Protein AF-A0A847PEM2-F1 (afdb_monomer_lite)

Foldseek 3Di:
DDDDDDDDDDDDDDDQADPVRRHHQADPVLPPDRDPVRSCCVPPVVVVQWDFDADPVRHGPDIDD

Radius of gyration: 18.04 Å; chains: 1; bounding box: 47×18×53 Å

Secondary structure (DSSP, 8-state):
-----------------BTTTTBPPP-GGGTTSSSHHHHHIIIIIGGGS-EEEE-TTS-EEEEE-

pLDDT: mean 94.01, std 4.1, range [77.94, 98.06]

Structure (mmCIF, N/CA/C/O backbone):
data_AF-A0A847PEM2-F1
#
_entry.id   AF-A0A847PEM2-F1
#
loop_
_atom_site.group_PDB
_atom_site.id
_atom_site.type_symbol
_atom_site.label_atom_id
_atom_site.label_alt_id
_atom_site.label_comp_id
_atom_site.label_asym_id
_atom_site.label_entity_id
_atom_site.label_seq_id
_atom_site.pdbx_PDB_ins_code
_atom_site.Cartn_x
_atom_site.Cartn_y
_atom_site.Cartn_z
_atom_site.occupancy
_atom_site.B_iso_or_equiv
_atom_site.auth_seq_id
_atom_site.auth_comp_id
_atom_site.auth_asym_id
_atom_site.auth_atom_id
_atom_site.pdbx_PDB_model_num
ATOM 1 N N . MET A 1 1 ? -32.374 9.443 20.993 1.00 79.56 1 MET A N 1
ATOM 2 C CA . MET A 1 1 ? -32.155 9.754 19.562 1.00 79.56 1 MET A CA 1
ATOM 3 C C . MET A 1 1 ? -31.187 8.731 18.987 1.00 79.56 1 MET A C 1
ATOM 5 O O . MET A 1 1 ? -30.171 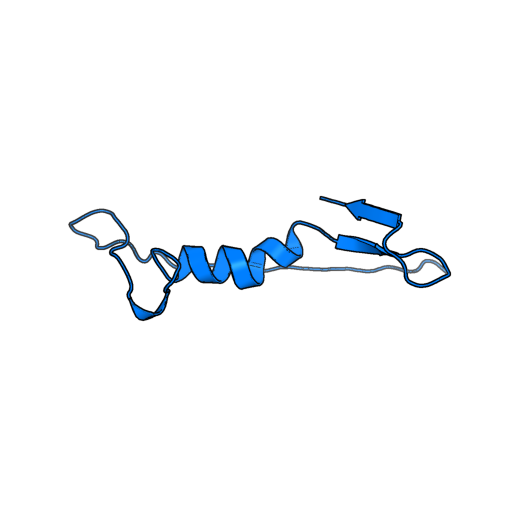8.494 19.636 1.00 79.56 1 MET A O 1
ATOM 9 N N . PRO A 1 2 ? -31.484 8.098 17.842 1.00 85.12 2 PRO A N 1
ATOM 10 C CA . PRO A 1 2 ? -30.526 7.217 17.184 1.00 85.12 2 PRO A CA 1
ATOM 11 C C . PRO A 1 2 ? -29.327 8.028 16.674 1.00 85.12 2 PRO A C 1
ATOM 13 O O . PRO A 1 2 ? -29.490 9.136 16.163 1.00 85.12 2 PRO A O 1
ATOM 16 N N . ARG A 1 3 ? -28.121 7.485 16.861 1.00 90.94 3 ARG A N 1
ATOM 17 C CA . ARG A 1 3 ? -26.865 8.046 16.353 1.00 90.94 3 ARG A CA 1
ATOM 18 C C . ARG A 1 3 ? -26.369 7.137 15.239 1.00 90.94 3 ARG A C 1
ATOM 20 O O . ARG A 1 3 ? -26.270 5.933 15.449 1.00 90.94 3 ARG A O 1
ATOM 27 N N . TYR A 1 4 ? -26.070 7.717 14.085 1.00 94.75 4 TYR A N 1
ATOM 28 C CA . TYR A 1 4 ? -25.584 6.993 12.916 1.00 94.75 4 TYR A CA 1
ATOM 29 C C . TYR A 1 4 ? -24.182 7.474 12.568 1.00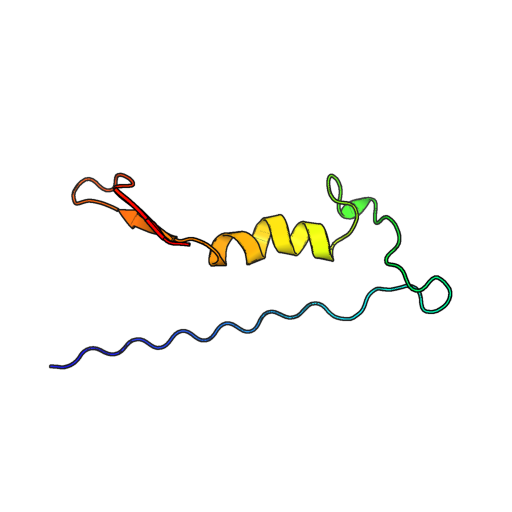 94.75 4 TYR A C 1
ATOM 31 O O . TYR A 1 4 ? -23.888 8.665 12.678 1.00 94.75 4 TYR A O 1
ATOM 39 N N . ILE A 1 5 ? -23.334 6.543 12.140 1.00 93.00 5 ILE A N 1
ATOM 40 C CA . ILE A 1 5 ? -22.009 6.824 11.597 1.00 93.00 5 ILE A CA 1
ATOM 41 C C . ILE A 1 5 ? -21.860 6.065 10.279 1.00 93.00 5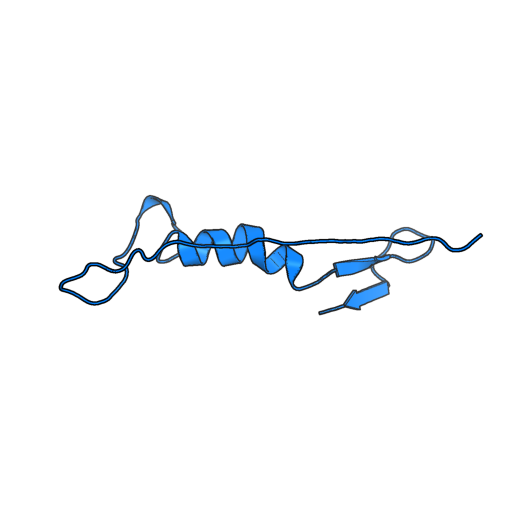 ILE A C 1
ATOM 43 O O . ILE A 1 5 ? -22.248 4.902 10.183 1.00 93.00 5 ILE A O 1
ATOM 47 N N . CYS A 1 6 ? -21.335 6.739 9.260 1.00 95.25 6 CYS A N 1
ATOM 48 C CA . CYS A 1 6 ? -20.997 6.153 7.970 1.00 95.25 6 CYS A CA 1
ATOM 49 C C . CYS A 1 6 ? -19.515 6.409 7.714 1.00 95.25 6 CYS A C 1
ATOM 51 O O . CYS A 1 6 ? -19.052 7.541 7.859 1.00 95.25 6 CYS A O 1
ATOM 53 N N . VAL A 1 7 ? -18.786 5.359 7.344 1.00 89.25 7 VAL A N 1
ATOM 54 C CA . VAL A 1 7 ? -17.379 5.437 6.953 1.00 89.25 7 VAL A CA 1
ATOM 55 C C . VAL A 1 7 ? -17.254 4.781 5.584 1.00 89.25 7 VAL A C 1
ATOM 57 O O . VAL A 1 7 ? -17.622 3.621 5.418 1.00 89.25 7 VAL A O 1
ATOM 60 N N . HIS A 1 8 ? -16.755 5.528 4.602 1.00 93.88 8 HIS A N 1
ATOM 61 C CA . HIS A 1 8 ? -16.472 5.030 3.260 1.00 93.88 8 HIS A CA 1
ATOM 62 C C . HIS A 1 8 ? -14.973 5.158 2.990 1.00 93.88 8 HIS A C 1
ATOM 64 O O . HIS A 1 8 ? -14.431 6.261 3.046 1.00 93.88 8 HIS A O 1
ATOM 70 N N . GLY A 1 9 ? -14.311 4.036 2.707 1.00 89.62 9 GLY A N 1
ATOM 71 C CA . GLY A 1 9 ? -12.901 3.997 2.329 1.00 89.62 9 GLY A CA 1
ATOM 72 C C . GLY A 1 9 ? -12.748 3.613 0.862 1.00 89.62 9 GLY A C 1
ATOM 73 O O . GLY A 1 9 ? -13.196 2.541 0.462 1.00 89.62 9 GLY A O 1
ATOM 74 N N . HIS A 1 10 ? -12.103 4.471 0.073 1.00 92.50 10 HIS A N 1
ATOM 75 C CA . HIS A 1 10 ? -11.725 4.180 -1.308 1.00 92.50 10 HIS A CA 1
ATOM 76 C C . HIS A 1 10 ? -10.199 4.103 -1.403 1.00 92.50 10 HIS A C 1
ATOM 78 O O . HIS A 1 10 ? -9.514 5.119 -1.293 1.00 92.50 10 HIS A O 1
ATOM 84 N N . PHE A 1 11 ? -9.673 2.894 -1.586 1.00 92.00 11 PHE A N 1
ATOM 85 C CA . PHE A 1 11 ? -8.241 2.627 -1.696 1.00 92.00 11 PHE A CA 1
ATOM 86 C C . PHE A 1 11 ? -7.970 1.981 -3.048 1.00 92.00 11 PHE A C 1
ATOM 88 O O . PHE A 1 11 ? -8.598 0.984 -3.399 1.00 92.00 11 PHE A O 1
ATOM 95 N N . TYR A 1 12 ? -7.055 2.563 -3.814 1.00 93.75 12 TYR A N 1
ATOM 96 C CA . TYR A 1 12 ? -6.734 2.103 -5.156 1.00 93.75 12 TYR A CA 1
ATOM 97 C C . TYR A 1 12 ? -5.263 2.370 -5.454 1.00 93.75 12 TYR A C 1
ATOM 99 O O . TYR A 1 12 ? -4.760 3.472 -5.226 1.00 93.75 12 TYR A O 1
ATOM 107 N N . GLN A 1 13 ? -4.594 1.355 -5.991 1.00 94.69 13 GLN A N 1
ATOM 108 C CA . GLN A 1 13 ? -3.273 1.461 -6.591 1.00 94.69 13 GLN A CA 1
ATOM 109 C C . GLN A 1 13 ? -3.423 1.101 -8.073 1.00 94.69 13 GLN A C 1
ATOM 111 O O . GLN A 1 13 ? -3.947 0.027 -8.368 1.00 94.69 13 GLN A O 1
ATOM 116 N N . PRO A 1 14 ? -3.022 1.976 -9.011 1.00 94.25 14 PRO A N 1
ATOM 117 C CA . PRO A 1 14 ? -3.086 1.648 -10.430 1.00 94.25 14 PRO A CA 1
ATOM 118 C C . PRO A 1 14 ? -2.117 0.510 -10.781 1.00 94.25 14 PRO A C 1
ATOM 120 O O . PRO A 1 14 ? -1.135 0.329 -10.056 1.00 94.25 14 PRO A O 1
ATOM 123 N N . PRO A 1 15 ? -2.341 -0.216 -11.895 1.00 93.62 15 PRO A N 1
ATOM 124 C CA . PRO A 1 15 ? -1.357 -1.153 -12.434 1.00 93.62 15 PRO A CA 1
ATOM 125 C C . PRO A 1 15 ? 0.004 -0.471 -12.615 1.00 93.62 15 PRO A C 1
ATOM 127 O O . PRO A 1 15 ? 0.083 0.660 -13.104 1.00 93.62 15 PRO A O 1
ATOM 130 N N . ARG A 1 16 ? 1.074 -1.139 -12.180 1.00 92.44 16 ARG A N 1
ATOM 131 C CA . ARG A 1 16 ? 2.468 -0.642 -12.255 1.00 92.44 16 ARG A CA 1
ATOM 132 C C . ARG A 1 16 ? 3.411 -1.651 -12.895 1.00 92.44 16 ARG A C 1
ATOM 134 O O . ARG A 1 16 ? 4.616 -1.412 -12.947 1.00 92.44 16 ARG A O 1
ATOM 141 N N . GLU A 1 17 ? 2.876 -2.786 -13.319 1.00 96.38 17 GLU A N 1
ATOM 142 C CA . GLU A 1 17 ? 3.600 -3.848 -13.979 1.00 96.38 17 GLU A CA 1
ATOM 143 C C . GLU A 1 17 ? 4.175 -3.335 -15.296 1.00 96.38 17 GLU A C 1
ATOM 145 O O . GLU A 1 17 ? 3.515 -2.643 -16.074 1.00 96.38 17 GLU A O 1
ATOM 150 N N . ASN A 1 18 ? 5.425 -3.696 -15.558 1.00 95.69 18 ASN A N 1
ATOM 151 C CA . ASN A 1 18 ? 6.010 -3.510 -16.869 1.00 95.69 18 ASN A CA 1
ATOM 152 C C . ASN A 1 18 ? 5.252 -4.413 -17.865 1.00 95.69 18 ASN A C 1
ATOM 154 O O . ASN A 1 18 ? 5.187 -5.623 -17.635 1.00 95.69 18 ASN A O 1
ATOM 158 N N . PRO A 1 19 ? 4.702 -3.880 -18.972 1.00 95.38 19 PRO A N 1
ATOM 159 C CA . PRO A 1 19 ? 3.806 -4.642 -19.843 1.00 95.38 19 PRO A CA 1
ATOM 160 C C . PRO A 1 19 ? 4.508 -5.751 -20.640 1.00 95.38 19 PRO A C 1
ATOM 162 O O . PRO A 1 19 ? 3.830 -6.595 -21.214 1.00 95.38 19 PRO A O 1
ATOM 165 N N . TRP A 1 20 ? 5.844 -5.774 -20.679 1.00 96.62 20 TRP A N 1
ATOM 166 C CA . TRP A 1 20 ? 6.614 -6.860 -21.296 1.00 96.62 20 TRP A CA 1
ATOM 167 C C . TRP A 1 20 ? 7.069 -7.917 -20.295 1.00 96.62 20 TRP A C 1
ATOM 169 O O . TRP A 1 20 ? 7.243 -9.073 -20.664 1.00 96.62 20 TRP A O 1
ATOM 179 N N . LEU A 1 21 ? 7.315 -7.516 -19.047 1.00 95.50 21 LEU A N 1
ATOM 180 C CA . LEU A 1 21 ? 7.835 -8.408 -18.009 1.00 95.50 21 LEU A CA 1
ATOM 181 C C . LEU A 1 21 ? 6.736 -8.961 -17.098 1.00 95.50 21 LEU A C 1
ATOM 183 O O . LEU A 1 21 ? 7.030 -9.822 -16.272 1.00 95.50 21 LEU A O 1
ATOM 187 N N . GLU A 1 22 ? 5.518 -8.420 -17.206 1.00 94.94 22 GLU A N 1
ATOM 188 C CA . GLU A 1 22 ? 4.340 -8.760 -16.396 1.00 94.94 22 GLU A CA 1
ATOM 189 C C . GLU A 1 22 ? 4.628 -8.741 -14.887 1.00 94.94 22 GLU A C 1
ATOM 191 O O . GLU A 1 22 ? 4.073 -9.502 -14.097 1.00 94.94 22 GLU A O 1
ATOM 196 N N . ARG A 1 23 ? 5.539 -7.854 -14.477 1.00 95.56 23 ARG A N 1
ATOM 197 C CA . ARG A 1 23 ? 5.950 -7.690 -13.085 1.00 95.56 23 ARG A CA 1
ATOM 198 C C . ARG A 1 23 ? 6.238 -6.235 -12.775 1.00 95.56 23 ARG A C 1
ATOM 200 O O . ARG A 1 23 ? 6.683 -5.481 -13.643 1.00 95.56 23 ARG A O 1
ATOM 207 N N . VAL A 1 24 ? 6.029 -5.858 -11.520 1.00 96.75 24 VAL A N 1
ATOM 208 C CA . VAL A 1 24 ? 6.560 -4.603 -10.988 1.00 96.75 24 VAL A CA 1
ATOM 209 C C . VAL A 1 24 ? 8.060 -4.794 -10.781 1.00 96.75 24 VAL A C 1
ATOM 211 O O . VAL A 1 24 ? 8.492 -5.819 -10.260 1.00 96.75 24 VAL A O 1
ATOM 214 N N . GLU A 1 25 ? 8.863 -3.849 -11.248 1.00 96.56 25 GLU A N 1
ATOM 215 C CA . GLU A 1 25 ? 10.312 -3.867 -11.043 1.00 96.56 25 GLU A CA 1
ATOM 216 C C . GLU A 1 25 ? 10.673 -3.255 -9.682 1.00 96.56 25 GLU A C 1
ATOM 218 O O . GLU A 1 25 ? 9.859 -2.555 -9.074 1.00 96.56 25 GLU A O 1
ATOM 223 N N . LEU A 1 26 ? 11.900 -3.495 -9.210 1.00 97.38 26 LEU A N 1
ATOM 224 C CA . LEU A 1 26 ? 12.404 -2.880 -7.982 1.00 97.38 26 LEU A CA 1
ATOM 225 C C . LEU A 1 26 ? 12.395 -1.350 -8.118 1.00 97.38 26 LEU A C 1
ATOM 227 O O . LEU A 1 26 ? 12.927 -0.800 -9.082 1.00 97.38 26 LEU A O 1
ATOM 231 N N . GLN A 1 27 ? 11.831 -0.656 -7.131 1.00 96.69 27 GLN A N 1
ATOM 232 C CA . GLN A 1 27 ? 11.797 0.807 -7.084 1.00 96.69 27 GLN A CA 1
ATOM 233 C C . GLN A 1 27 ? 12.617 1.296 -5.891 1.00 96.69 27 GLN A C 1
ATOM 235 O O . GLN A 1 27 ? 12.140 1.282 -4.761 1.00 96.69 27 GLN A O 1
ATOM 240 N N . GLU A 1 28 ? 13.840 1.773 -6.135 1.00 97.69 28 GLU A N 1
ATOM 241 C CA . GLU A 1 28 ? 14.799 2.134 -5.073 1.00 97.69 28 GLU A CA 1
ATOM 242 C C . GLU A 1 28 ? 14.249 3.152 -4.060 1.00 97.69 28 GLU A C 1
ATOM 244 O O . GLU A 1 28 ? 14.504 3.050 -2.863 1.00 97.69 28 GLU A O 1
ATOM 249 N N . SER A 1 29 ? 13.428 4.106 -4.509 1.00 97.69 29 SER A N 1
ATOM 250 C CA . SER A 1 29 ? 12.804 5.105 -3.629 1.00 97.69 29 SER A CA 1
ATOM 251 C C . SER A 1 29 ? 11.717 4.539 -2.703 1.00 97.69 29 SER A C 1
ATOM 253 O O . SER A 1 29 ? 11.295 5.217 -1.762 1.00 97.69 29 SER A O 1
ATOM 255 N N . ALA A 1 30 ? 11.274 3.301 -2.935 1.00 97.88 30 ALA A N 1
ATOM 256 C CA . ALA A 1 30 ? 10.359 2.576 -2.063 1.00 97.88 30 ALA A CA 1
ATOM 257 C C . ALA A 1 30 ? 11.076 1.804 -0.942 1.00 97.88 30 ALA A C 1
ATOM 259 O O . ALA A 1 30 ? 10.393 1.219 -0.101 1.00 97.88 30 ALA A O 1
ATOM 260 N N . ALA A 1 31 ? 12.415 1.835 -0.884 1.00 97.31 31 ALA A N 1
ATOM 261 C CA . ALA A 1 31 ? 13.185 1.161 0.156 1.00 97.31 31 ALA A CA 1
ATOM 262 C C . ALA A 1 31 ? 12.639 1.469 1.572 1.00 97.31 31 ALA A C 1
ATOM 264 O O . ALA A 1 31 ? 12.282 2.616 1.863 1.00 97.31 31 ALA A O 1
ATOM 265 N N . PRO A 1 32 ? 12.564 0.460 2.462 1.00 96.94 32 PRO A N 1
ATOM 266 C CA . PRO A 1 32 ? 13.097 -0.902 2.312 1.00 96.94 32 PRO A CA 1
ATOM 267 C C . PRO A 1 32 ? 12.198 -1.865 1.510 1.00 96.94 32 PRO A C 1
ATOM 269 O O . PRO A 1 32 ? 12.516 -3.046 1.402 1.00 96.94 32 PRO A O 1
ATOM 272 N N . TRP A 1 33 ? 11.074 -1.394 0.971 1.00 98.06 33 TRP A N 1
ATOM 273 C CA . TRP A 1 33 ? 10.123 -2.218 0.231 1.00 98.06 33 TRP A CA 1
ATOM 274 C C . TRP A 1 33 ? 10.546 -2.405 -1.225 1.00 98.06 33 TRP A C 1
ATOM 276 O O . TRP A 1 33 ? 11.234 -1.564 -1.800 1.00 98.06 33 TRP A O 1
ATOM 286 N N . HIS A 1 34 ? 10.094 -3.507 -1.826 1.00 97.88 34 HIS A N 1
ATOM 287 C CA . HIS A 1 34 ? 10.355 -3.817 -3.232 1.00 97.88 34 HIS A CA 1
ATOM 288 C C . HIS A 1 34 ? 9.811 -2.730 -4.180 1.00 97.88 34 HIS A C 1
ATOM 290 O O . HIS A 1 34 ? 10.472 -2.336 -5.138 1.00 97.88 34 HIS A O 1
ATOM 296 N N . ASP A 1 35 ? 8.616 -2.213 -3.899 1.00 97.88 35 ASP A N 1
ATOM 297 C CA . ASP A 1 35 ? 7.946 -1.217 -4.728 1.00 97.88 35 ASP A CA 1
ATOM 298 C C . ASP A 1 35 ? 7.015 -0.317 -3.901 1.00 97.88 35 ASP A C 1
ATOM 300 O O . ASP A 1 35 ? 6.732 -0.561 -2.721 1.00 97.88 35 ASP A O 1
ATOM 304 N N . TRP A 1 36 ? 6.525 0.749 -4.532 1.00 96.62 36 TRP A N 1
ATOM 305 C CA . TRP A 1 36 ? 5.620 1.708 -3.908 1.00 96.62 36 TRP A CA 1
ATOM 306 C C . TRP A 1 36 ? 4.274 1.104 -3.508 1.00 96.62 36 TRP A C 1
ATOM 308 O O . TRP A 1 36 ? 3.687 1.577 -2.535 1.00 96.62 36 TRP A O 1
ATOM 318 N N . ASN A 1 37 ? 3.785 0.070 -4.199 1.00 96.25 37 ASN A N 1
ATOM 319 C CA . ASN A 1 37 ? 2.533 -0.585 -3.819 1.00 96.25 37 ASN A CA 1
ATOM 320 C C . ASN A 1 37 ? 2.695 -1.277 -2.461 1.00 96.25 37 ASN A C 1
ATOM 322 O O . ASN A 1 37 ? 1.867 -1.085 -1.564 1.00 96.25 37 ASN A O 1
ATOM 326 N N . SER A 1 38 ? 3.808 -1.988 -2.279 1.00 96.50 38 SER A N 1
ATOM 327 C CA . SER A 1 38 ? 4.198 -2.629 -1.022 1.00 96.50 38 SER A CA 1
ATOM 328 C C . SER A 1 38 ? 4.398 -1.606 0.098 1.00 96.50 38 SER A C 1
ATOM 330 O O . SER A 1 38 ? 3.828 -1.757 1.179 1.00 96.50 38 SER A O 1
ATOM 332 N N . ARG A 1 39 ? 5.130 -0.516 -0.173 1.00 97.19 39 ARG A N 1
ATOM 333 C CA . ARG A 1 39 ? 5.367 0.550 0.812 1.00 97.19 39 ARG A CA 1
ATOM 334 C C . ARG A 1 39 ? 4.076 1.213 1.278 1.00 97.19 39 ARG A C 1
ATO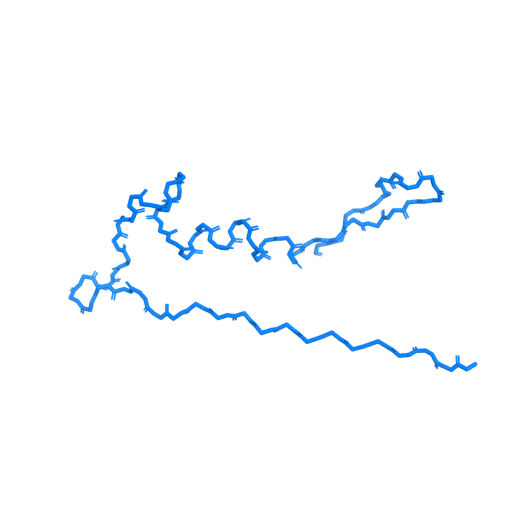M 336 O O . ARG A 1 39 ? 3.839 1.314 2.477 1.00 97.19 39 ARG A O 1
ATOM 343 N N . ILE A 1 40 ? 3.227 1.642 0.344 1.00 96.31 40 ILE A N 1
ATOM 344 C CA . ILE A 1 40 ? 1.947 2.295 0.660 1.00 96.31 40 ILE A CA 1
ATOM 345 C C . ILE A 1 40 ? 1.022 1.324 1.402 1.00 96.31 40 ILE A C 1
ATOM 347 O O . ILE A 1 40 ? 0.340 1.723 2.345 1.00 96.31 40 ILE A O 1
ATOM 351 N N . THR A 1 41 ? 1.013 0.043 1.027 1.00 95.12 41 THR A N 1
ATOM 352 C CA . THR A 1 41 ? 0.225 -0.966 1.743 1.00 95.12 41 THR A CA 1
ATOM 353 C C . THR A 1 41 ? 0.677 -1.077 3.195 1.00 95.12 41 THR A C 1
ATOM 355 O O . THR A 1 41 ? -0.158 -0.998 4.094 1.00 95.12 41 THR A O 1
ATOM 358 N N . ALA A 1 42 ? 1.984 -1.189 3.437 1.00 95.19 42 ALA A N 1
ATOM 359 C CA . ALA A 1 42 ? 2.537 -1.332 4.779 1.00 95.19 42 ALA A CA 1
ATOM 360 C C . ALA A 1 42 ? 2.394 -0.062 5.637 1.00 95.19 42 ALA A C 1
ATOM 362 O O . ALA A 1 42 ? 2.033 -0.144 6.810 1.00 95.19 42 ALA A O 1
ATOM 363 N N . GLU A 1 43 ? 2.663 1.113 5.068 1.00 94.25 43 GLU A N 1
ATOM 364 C CA . GLU A 1 43 ? 2.698 2.378 5.813 1.00 94.25 43 GLU A CA 1
ATOM 365 C C . GLU A 1 43 ? 1.316 3.037 5.939 1.00 94.25 43 GLU A C 1
ATOM 367 O O . GLU A 1 43 ? 1.058 3.730 6.924 1.00 94.25 43 GLU A O 1
ATOM 372 N N . CYS A 1 44 ? 0.410 2.822 4.978 1.00 92.88 44 CYS A N 1
ATOM 373 C CA . CYS A 1 44 ? -0.891 3.493 4.935 1.00 92.88 44 CYS A CA 1
ATOM 374 C C . CYS A 1 44 ? -2.064 2.529 5.128 1.00 92.88 44 CYS A C 1
ATOM 376 O O . CYS A 1 44 ? -2.875 2.726 6.031 1.00 92.88 44 CYS A O 1
ATOM 378 N N . TYR A 1 45 ? -2.193 1.500 4.288 1.00 92.69 45 TYR A N 1
ATOM 379 C CA . TYR A 1 45 ? -3.415 0.683 4.267 1.00 92.69 45 TYR A CA 1
ATOM 380 C C . TYR A 1 45 ? -3.499 -0.294 5.433 1.00 92.69 45 TYR A C 1
ATOM 382 O O . TYR A 1 45 ? -4.584 -0.496 5.974 1.00 92.69 45 TYR A O 1
ATOM 390 N N . LEU A 1 46 ? -2.365 -0.831 5.880 1.00 90.38 46 LEU A N 1
ATOM 391 C CA . LEU A 1 46 ? -2.303 -1.762 7.003 1.00 90.38 46 LEU A CA 1
ATOM 392 C C . LEU A 1 46 ? -2.841 -1.138 8.298 1.00 90.38 46 LEU A C 1
ATOM 394 O O . LEU A 1 46 ? -3.432 -1.819 9.122 1.00 90.38 46 LEU A O 1
ATOM 398 N N . ARG A 1 47 ? -2.726 0.182 8.473 1.00 85.69 47 ARG A N 1
ATOM 399 C CA . ARG A 1 47 ? -3.292 0.867 9.648 1.00 85.69 47 ARG A CA 1
ATOM 400 C C . ARG A 1 47 ? -4.819 0.867 9.670 1.00 85.69 47 ARG A C 1
ATOM 402 O O . ARG A 1 47 ? -5.388 1.051 10.737 1.00 85.69 47 ARG A O 1
ATOM 409 N N . ASN A 1 48 ? -5.464 0.643 8.527 1.00 89.38 48 ASN A N 1
ATOM 410 C CA . ASN A 1 48 ? -6.912 0.474 8.452 1.00 89.38 48 ASN A CA 1
ATOM 411 C C . ASN A 1 48 ? -7.346 -0.973 8.725 1.00 89.38 48 ASN A C 1
ATOM 413 O O . ASN A 1 48 ? -8.537 -1.200 8.909 1.00 89.38 48 ASN A O 1
ATOM 417 N N . SER A 1 49 ? -6.421 -1.943 8.740 1.00 88.62 49 SER A N 1
ATOM 418 C CA . SER A 1 49 ? -6.766 -3.351 8.965 1.00 88.62 49 SER A CA 1
ATOM 419 C C . SER A 1 49 ? -7.012 -3.672 10.431 1.00 88.62 49 SER A C 1
ATOM 421 O O . SER A 1 49 ? -7.582 -4.712 10.716 1.00 88.62 49 SER A O 1
ATOM 423 N N . ALA A 1 50 ? -6.560 -2.821 11.355 1.00 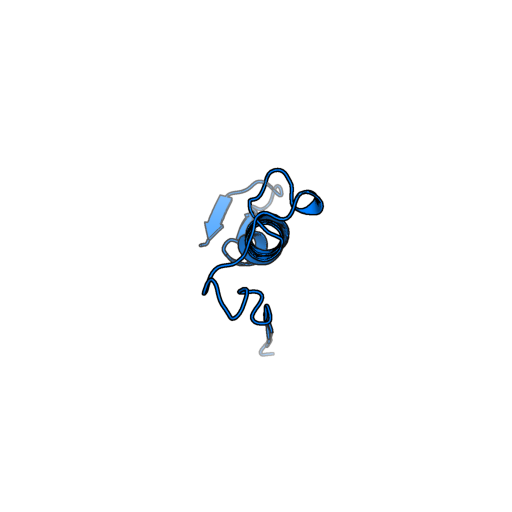90.69 50 ALA A N 1
ATOM 424 C CA . ALA A 1 50 ? -6.759 -3.048 12.773 1.00 90.69 50 ALA A CA 1
ATOM 425 C C . ALA A 1 50 ? -6.945 -1.739 13.539 1.00 90.69 50 ALA A C 1
ATOM 427 O O . ALA A 1 50 ? -6.270 -0.743 13.276 1.00 90.69 50 ALA A O 1
ATOM 428 N N . SER A 1 51 ? -7.821 -1.753 14.542 1.00 90.62 51 SER A N 1
ATOM 429 C CA . SER A 1 51 ? -8.040 -0.615 15.435 1.00 90.62 51 SER A CA 1
ATOM 430 C C . SER A 1 51 ? -7.820 -1.010 16.894 1.00 90.62 51 SER A C 1
ATOM 432 O O . SER A 1 51 ? -8.398 -2.002 17.354 1.00 90.62 51 SER A O 1
ATOM 434 N N . PRO A 1 52 ? -7.053 -0.222 17.670 1.00 92.56 52 PRO A N 1
ATOM 435 C CA . PRO A 1 52 ? -7.011 -0.387 19.112 1.00 92.56 52 PRO A CA 1
ATOM 436 C C . PRO A 1 52 ? -8.336 0.079 19.724 1.00 92.56 52 PRO A C 1
ATOM 438 O O . PRO A 1 52 ? -8.857 1.146 19.401 1.00 92.56 52 PRO A O 1
ATOM 441 N N . ILE A 1 53 ? -8.869 -0.715 20.643 1.00 94.69 53 ILE A N 1
ATOM 442 C CA . ILE A 1 53 ? -9.943 -0.332 21.554 1.00 94.69 53 ILE A CA 1
ATOM 443 C C . ILE A 1 53 ? -9.283 0.024 22.881 1.00 94.69 53 ILE A C 1
ATOM 445 O O . ILE A 1 53 ? -8.624 -0.821 23.495 1.00 94.69 53 ILE A O 1
ATOM 449 N N . LEU A 1 54 ? -9.447 1.275 23.307 1.00 97.19 54 LEU A N 1
ATOM 450 C CA . LEU A 1 54 ? -8.864 1.792 24.542 1.00 97.19 54 LEU A CA 1
ATOM 451 C C . LEU A 1 54 ? -9.803 1.571 25.737 1.00 97.19 54 LEU A C 1
ATOM 453 O O . LEU A 1 54 ? -11.025 1.534 25.579 1.00 97.19 54 LEU A O 1
ATOM 457 N N . ASP A 1 55 ? -9.234 1.403 26.927 1.00 96.69 55 ASP A N 1
ATOM 458 C CA . ASP A 1 55 ? -9.966 1.411 28.193 1.00 96.69 55 ASP A CA 1
ATOM 459 C C . ASP A 1 55 ? -10.179 2.837 28.737 1.00 96.69 55 ASP A C 1
ATOM 461 O O . ASP A 1 55 ? -9.814 3.836 28.117 1.00 96.69 55 ASP A O 1
ATOM 465 N N . GLU A 1 56 ? -10.770 2.931 29.928 1.00 97.50 56 GLU A N 1
ATOM 466 C CA . GLU A 1 56 ? -11.063 4.200 30.610 1.00 97.50 56 GLU A CA 1
ATOM 467 C C . GLU A 1 56 ? -9.808 5.009 30.982 1.00 97.50 56 GLU A C 1
ATOM 469 O O . GLU A 1 56 ? -9.900 6.210 31.225 1.00 97.50 56 GLU A O 1
ATOM 474 N N . LYS A 1 57 ? -8.630 4.373 31.018 1.00 97.44 57 LYS A N 1
ATOM 475 C CA . LYS A 1 57 ? -7.334 5.010 31.292 1.00 97.44 57 LYS A CA 1
ATOM 476 C C . LYS A 1 57 ? -6.574 5.353 30.006 1.00 97.44 57 LYS A C 1
ATOM 478 O O . LYS A 1 57 ? -5.455 5.857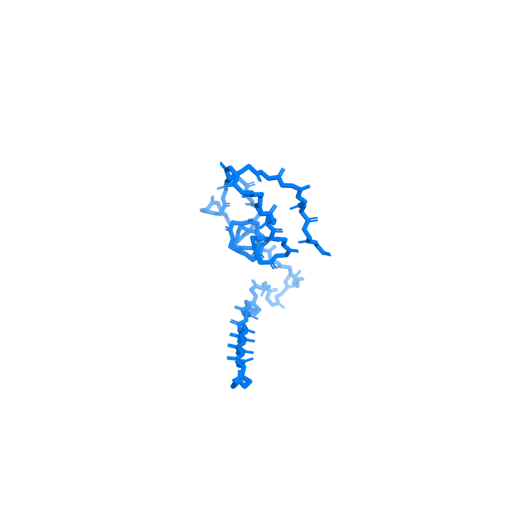 30.085 1.00 97.44 57 LYS A O 1
ATOM 483 N N . GLY A 1 58 ? -7.158 5.084 28.835 1.00 96.44 58 GLY A N 1
ATOM 484 C CA . GLY A 1 58 ? -6.530 5.290 27.531 1.00 96.44 58 GLY A CA 1
ATOM 485 C C . GLY A 1 58 ? -5.516 4.208 27.146 1.00 96.44 58 GLY A C 1
ATOM 486 O O . GLY A 1 58 ? -4.757 4.406 26.198 1.00 96.44 58 GLY A O 1
ATOM 487 N N . LEU A 1 59 ? -5.478 3.073 27.853 1.00 97.38 59 LEU A N 1
ATOM 488 C CA . LEU A 1 59 ? -4.593 1.948 27.544 1.00 97.38 59 LEU A CA 1
ATOM 489 C C . LEU A 1 59 ? -5.266 0.977 26.570 1.00 97.38 59 LEU A C 1
ATOM 491 O O . LEU A 1 59 ? -6.489 0.855 26.540 1.00 97.38 59 LEU A O 1
ATOM 495 N N . ILE A 1 60 ? -4.474 0.264 25.764 1.00 96.88 60 ILE A N 1
ATOM 496 C CA . ILE A 1 60 ? -5.006 -0.713 24.803 1.00 96.88 60 ILE A CA 1
ATOM 497 C C . ILE A 1 60 ? -5.621 -1.891 25.566 1.00 96.88 60 ILE A C 1
ATOM 499 O O . ILE A 1 60 ? -4.915 -2.653 26.223 1.00 96.88 60 ILE A O 1
ATOM 503 N N . ARG A 1 61 ? -6.937 -2.071 25.428 1.00 97.00 61 ARG A N 1
ATOM 504 C CA . ARG A 1 61 ? -7.684 -3.214 25.969 1.00 97.00 61 ARG A CA 1
ATOM 505 C C . ARG A 1 61 ? -7.772 -4.369 24.977 1.00 97.00 61 ARG A C 1
ATOM 507 O O . ARG A 1 61 ? -7.765 -5.529 25.379 1.00 97.00 61 ARG A O 1
ATOM 514 N N . LYS A 1 62 ? -7.930 -4.050 23.692 1.00 96.06 62 LYS A N 1
ATOM 515 C CA . LYS A 1 62 ? -8.098 -5.019 22.604 1.00 96.06 62 LYS A CA 1
ATOM 516 C C . LYS A 1 62 ? -7.607 -4.417 21.290 1.00 96.06 62 LYS A C 1
ATOM 518 O O . LYS A 1 62 ? -7.741 -3.215 21.085 1.00 96.06 62 LYS A O 1
ATOM 523 N N . ILE A 1 63 ? -7.093 -5.255 20.398 1.00 93.69 63 ILE A N 1
ATOM 524 C CA . ILE A 1 63 ? -6.944 -4.937 18.976 1.00 93.69 63 ILE A CA 1
ATOM 525 C C . ILE A 1 63 ? -8.059 -5.692 18.242 1.00 93.69 63 ILE A C 1
ATOM 527 O O . ILE A 1 63 ? -8.309 -6.858 18.550 1.00 93.69 63 ILE A O 1
ATOM 531 N N . CYS A 1 64 ? -8.804 -4.992 17.388 1.00 87.69 64 CYS A N 1
ATOM 532 C CA . CYS A 1 64 ? -9.766 -5.603 16.473 1.00 87.69 64 CYS A CA 1
ATOM 533 C C . CYS A 1 64 ? -9.209 -5.523 15.060 1.00 87.69 64 CYS A C 1
ATOM 535 O O . CYS A 1 64 ? -8.868 -4.425 14.624 1.00 87.69 64 CYS A O 1
ATOM 537 N N . ASP A 1 65 ? -9.180 -6.667 14.401 1.00 77.94 65 ASP A N 1
ATOM 538 C CA . ASP A 1 65 ? -8.649 -6.983 13.081 1.00 77.94 65 ASP A CA 1
ATOM 539 C C . ASP A 1 65 ? -9.668 -7.800 12.265 1.00 77.94 65 ASP A C 1
ATOM 541 O O . ASP A 1 65 ? -10.525 -8.479 12.887 1.00 77.94 65 ASP A O 1
#

Sequence (65 aa):
MPRYICVHGHFYQPPRENPWLERVELQESAAPWHDWNSRITAECYLRNSASPILDEKGLIRKICD